Protein AF-A0A917ZYY4-F1 (afdb_monomer_lite)

Sequence (117 aa):
MSTDVAAELRDRLQAEPRDSAGTGFELESLRINFPRKTLAEVILEVRVSPPGMNPELWRVRLPYTGTEARVLAGSPPEETLDYFAFLVRTHLHEWWHTKANEEYSQSLGVRIDISPS

Structure (mmCIF, N/CA/C/O backbone):
data_AF-A0A917ZYY4-F1
#
_entry.id   AF-A0A917ZYY4-F1
#
loop_
_atom_site.group_PDB
_atom_site.id
_atom_site.type_symbol
_atom_site.label_atom_id
_atom_site.label_alt_id
_atom_site.label_comp_id
_atom_site.label_asym_id
_atom_site.label_entity_id
_atom_s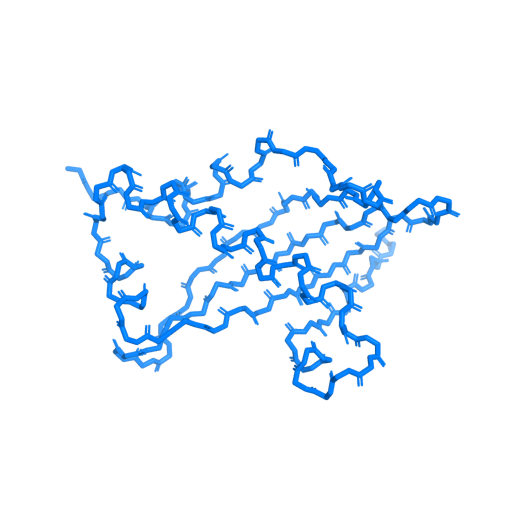ite.label_seq_id
_atom_site.pdbx_PDB_ins_code
_atom_site.Cartn_x
_atom_site.Cartn_y
_atom_site.Cartn_z
_atom_site.occupancy
_atom_site.B_iso_or_equiv
_atom_site.auth_seq_id
_atom_site.auth_comp_id
_atom_site.auth_asym_id
_atom_site.auth_atom_id
_atom_site.pdbx_PDB_model_num
ATOM 1 N N . MET A 1 1 ? -21.260 12.061 8.972 1.00 39.84 1 MET A N 1
ATOM 2 C CA . MET A 1 1 ? -21.027 11.430 7.657 1.00 39.84 1 MET A CA 1
ATOM 3 C C . MET A 1 1 ? -20.063 10.284 7.905 1.00 39.84 1 MET A C 1
ATOM 5 O O . MET A 1 1 ? -19.067 10.524 8.567 1.00 39.84 1 MET A O 1
ATOM 9 N N . SER A 1 2 ? -20.408 9.053 7.522 1.00 44.69 2 SER A N 1
ATOM 10 C CA . SER A 1 2 ? -19.467 7.927 7.576 1.00 44.69 2 SER A CA 1
ATOM 11 C C . SER A 1 2 ? -18.607 8.042 6.330 1.00 44.69 2 SER A C 1
ATOM 13 O O . SER A 1 2 ? -19.116 7.812 5.235 1.00 44.69 2 SER A O 1
ATOM 15 N N . THR A 1 3 ? -17.374 8.504 6.470 1.00 58.84 3 THR A N 1
ATOM 16 C CA . THR A 1 3 ? -16.457 8.615 5.339 1.00 58.84 3 THR A CA 1
ATOM 17 C C . THR A 1 3 ? -15.872 7.249 5.009 1.00 58.84 3 THR A C 1
ATOM 19 O O . THR A 1 3 ? -15.579 6.451 5.901 1.00 58.84 3 THR A O 1
ATOM 22 N N . ASP A 1 4 ? -15.768 6.955 3.717 1.00 87.19 4 ASP A N 1
ATOM 23 C CA . ASP A 1 4 ? -15.142 5.733 3.230 1.00 87.19 4 ASP A CA 1
ATOM 24 C C . ASP A 1 4 ? -13.620 5.905 3.295 1.00 87.19 4 ASP A C 1
ATOM 26 O O . ASP A 1 4 ? -13.016 6.538 2.428 1.00 87.19 4 ASP A O 1
ATOM 30 N N . VAL A 1 5 ? -13.004 5.348 4.342 1.00 90.00 5 VAL A N 1
ATOM 31 C CA . VAL A 1 5 ? -11.548 5.382 4.560 1.00 90.00 5 VAL A CA 1
ATOM 32 C C . VAL A 1 5 ? -10.785 4.864 3.341 1.00 90.00 5 VAL A C 1
ATOM 34 O O . VAL A 1 5 ? -9.695 5.353 3.059 1.00 90.00 5 VAL A O 1
ATOM 37 N N . ALA A 1 6 ? -11.339 3.907 2.588 1.00 91.44 6 ALA A N 1
ATOM 38 C CA . ALA A 1 6 ? -10.684 3.397 1.390 1.00 91.44 6 ALA A CA 1
ATOM 39 C C . ALA A 1 6 ? -10.642 4.451 0.274 1.00 91.44 6 ALA A C 1
ATOM 41 O O . ALA A 1 6 ? -9.606 4.611 -0.370 1.00 91.44 6 ALA A O 1
ATOM 42 N N . ALA A 1 7 ? -11.734 5.190 0.066 1.00 91.25 7 ALA A N 1
ATOM 43 C CA . ALA A 1 7 ? -11.780 6.278 -0.909 1.00 91.25 7 ALA A CA 1
ATOM 44 C C . ALA A 1 7 ? -10.818 7.410 -0.518 1.00 91.25 7 ALA A C 1
ATOM 46 O O . ALA A 1 7 ? -9.983 7.824 -1.316 1.00 91.25 7 ALA A O 1
ATOM 47 N N . GLU A 1 8 ? -10.855 7.833 0.743 1.00 92.25 8 GLU A N 1
ATOM 48 C CA . GLU A 1 8 ? -9.976 8.890 1.238 1.00 92.25 8 GLU A CA 1
ATOM 49 C C . GLU A 1 8 ? -8.483 8.521 1.200 1.00 92.25 8 GLU A C 1
ATOM 51 O O . GLU A 1 8 ? -7.630 9.369 0.924 1.00 92.25 8 GLU A O 1
ATOM 56 N N . LEU A 1 9 ? -8.151 7.260 1.495 1.00 92.31 9 LEU A N 1
ATOM 57 C CA . LEU A 1 9 ? -6.788 6.748 1.397 1.00 92.31 9 LEU A CA 1
ATOM 58 C C . LEU A 1 9 ? -6.338 6.671 -0.066 1.00 92.31 9 LEU A C 1
ATOM 60 O O . LEU A 1 9 ? -5.199 7.012 -0.377 1.00 92.31 9 LEU A O 1
ATOM 64 N N . ARG A 1 10 ? -7.230 6.253 -0.972 1.00 92.38 10 ARG A N 1
ATOM 65 C CA . ARG A 1 10 ? -6.961 6.210 -2.413 1.00 92.38 10 ARG A CA 1
ATOM 66 C C . ARG A 1 10 ? -6.601 7.594 -2.945 1.00 92.38 10 ARG A C 1
ATOM 68 O O . ARG A 1 10 ? -5.577 7.715 -3.613 1.00 92.38 10 ARG A O 1
ATOM 75 N N . ASP A 1 11 ? -7.400 8.610 -2.630 1.00 91.50 11 ASP A N 1
ATOM 76 C CA . ASP A 1 11 ? -7.184 9.982 -3.105 1.00 91.50 11 ASP A CA 1
ATOM 77 C C . ASP A 1 11 ? -5.812 10.508 -2.668 1.00 91.50 11 ASP A C 1
ATOM 79 O O . ASP A 1 11 ? -5.052 11.055 -3.469 1.00 91.50 11 ASP A O 1
ATOM 83 N N . ARG A 1 12 ? -5.436 10.243 -1.412 1.00 91.12 12 ARG A N 1
ATOM 84 C CA . ARG A 1 12 ? -4.113 10.597 -0.882 1.00 91.12 12 ARG A CA 1
ATOM 85 C C . ARG A 1 12 ? -2.992 9.864 -1.604 1.00 91.12 12 ARG A C 1
ATOM 87 O O . ARG A 1 12 ? -1.946 10.452 -1.854 1.00 91.12 12 ARG A O 1
ATOM 94 N N . LEU A 1 13 ? -3.165 8.595 -1.957 1.00 90.44 13 LEU A N 1
ATOM 95 C CA . LEU A 1 13 ? -2.125 7.807 -2.624 1.00 90.44 13 LEU A CA 1
ATOM 96 C C . LEU A 1 13 ? -1.879 8.209 -4.086 1.00 90.44 13 LEU A C 1
ATOM 98 O O . LEU A 1 13 ? -0.780 7.977 -4.578 1.00 90.44 13 LEU A O 1
ATOM 102 N N . GLN A 1 14 ? -2.840 8.840 -4.765 1.00 83.62 14 GLN A N 1
ATOM 103 C CA . GLN A 1 14 ? -2.692 9.257 -6.168 1.00 83.62 14 GLN A CA 1
ATOM 104 C C . GLN A 1 14 ? -1.770 10.475 -6.379 1.00 83.62 14 GLN A C 1
ATOM 106 O O . GLN A 1 14 ? -1.389 10.763 -7.511 1.00 83.62 14 GLN A O 1
ATOM 111 N N . ALA A 1 15 ? -1.405 11.197 -5.317 1.00 67.31 15 ALA A N 1
ATOM 112 C CA . ALA A 1 15 ? -0.752 12.503 -5.422 1.00 67.31 15 ALA A CA 1
ATOM 113 C C . ALA A 1 15 ? 0.755 12.481 -5.767 1.00 67.31 15 ALA A C 1
ATOM 115 O O . ALA A 1 15 ? 1.318 13.547 -6.016 1.00 67.31 15 ALA A O 1
ATOM 116 N N . GLU A 1 16 ? 1.426 11.322 -5.793 1.00 67.44 16 GLU A N 1
ATOM 117 C CA . GLU A 1 16 ? 2.881 11.254 -6.016 1.00 67.44 16 GLU A CA 1
ATOM 118 C C . GLU A 1 16 ? 3.280 10.379 -7.214 1.00 67.44 16 GLU A C 1
ATOM 120 O O . GLU A 1 16 ? 2.990 9.185 -7.230 1.00 67.44 16 GLU A O 1
ATOM 125 N N . PRO A 1 17 ? 3.975 10.942 -8.224 1.00 63.62 17 PRO A N 1
ATOM 126 C CA . PRO A 1 17 ? 4.131 10.260 -9.503 1.00 63.62 17 PRO A CA 1
ATOM 127 C C . PRO A 1 17 ? 5.303 9.266 -9.571 1.00 63.62 17 PRO A C 1
ATOM 129 O O . PRO A 1 17 ? 5.209 8.321 -10.355 1.00 63.62 17 PRO A O 1
ATOM 132 N N . ARG A 1 18 ? 6.415 9.458 -8.833 1.00 77.81 18 ARG A N 1
ATOM 133 C CA . ARG A 1 18 ? 7.627 8.601 -8.908 1.00 77.81 18 ARG A CA 1
ATOM 134 C C . ARG A 1 18 ? 8.479 8.630 -7.635 1.00 77.81 18 ARG A C 1
ATOM 136 O O . ARG A 1 18 ? 8.578 9.676 -7.001 1.00 77.81 18 ARG A O 1
ATOM 143 N N . ASP A 1 19 ? 9.158 7.520 -7.331 1.00 80.50 19 ASP A N 1
ATOM 144 C CA . ASP A 1 19 ? 10.210 7.483 -6.303 1.00 80.50 19 ASP A CA 1
ATOM 145 C C . ASP A 1 19 ? 11.563 8.028 -6.779 1.00 80.50 19 ASP A C 1
ATOM 147 O O . ASP A 1 19 ? 11.759 8.384 -7.943 1.00 80.50 19 ASP A O 1
ATOM 151 N N . SER A 1 20 ? 12.525 8.067 -5.854 1.00 77.69 20 SER A N 1
ATOM 152 C CA . SER A 1 20 ? 13.906 8.489 -6.101 1.00 77.69 20 SER A CA 1
ATOM 153 C C . SER A 1 20 ? 14.662 7.601 -7.097 1.00 77.69 20 SER A C 1
ATOM 155 O O . SER A 1 20 ? 15.622 8.068 -7.706 1.00 77.69 20 SER A O 1
ATOM 157 N N . ALA A 1 21 ? 14.229 6.353 -7.305 1.00 81.88 21 ALA A N 1
ATOM 158 C CA . ALA A 1 21 ? 14.768 5.451 -8.323 1.00 81.88 21 ALA A CA 1
ATOM 159 C C . ALA A 1 21 ? 14.090 5.640 -9.697 1.00 81.88 21 ALA A C 1
ATOM 161 O O . ALA A 1 21 ? 14.443 4.965 -10.664 1.00 81.88 21 ALA A O 1
ATOM 162 N N . GLY A 1 22 ? 13.122 6.556 -9.804 1.00 85.19 22 GLY A N 1
ATOM 163 C CA . GLY A 1 22 ? 12.366 6.836 -11.020 1.00 85.19 22 GLY A CA 1
ATOM 164 C C . GLY A 1 22 ? 11.213 5.864 -11.283 1.00 85.19 22 GLY A C 1
ATOM 165 O O . GLY A 1 22 ? 10.581 5.964 -12.339 1.00 85.19 22 GLY A O 1
ATOM 166 N N . THR A 1 23 ? 10.909 4.954 -10.353 1.00 89.06 23 THR A N 1
ATOM 167 C CA . THR A 1 23 ? 9.784 4.017 -10.468 1.00 89.06 23 THR A CA 1
ATOM 168 C C . THR A 1 23 ? 8.482 4.754 -10.183 1.00 89.06 23 THR A C 1
ATOM 170 O O . THR A 1 23 ? 8.311 5.339 -9.114 1.00 89.06 23 THR A O 1
ATOM 173 N N . GLY A 1 24 ? 7.565 4.742 -11.151 1.00 90.12 24 GLY A N 1
ATOM 174 C CA . GLY A 1 24 ? 6.222 5.298 -10.979 1.00 90.12 24 GLY A CA 1
ATOM 175 C C . GLY A 1 24 ? 5.235 4.262 -10.456 1.00 90.12 24 GLY A C 1
ATOM 176 O O . GLY A 1 24 ? 5.277 3.114 -10.898 1.00 90.12 24 GLY A O 1
ATOM 177 N N . PHE A 1 25 ? 4.339 4.681 -9.564 1.00 91.12 25 PHE A N 1
ATOM 178 C CA . PHE A 1 25 ? 3.240 3.863 -9.051 1.00 91.12 25 PHE A CA 1
ATOM 179 C C . PHE A 1 25 ? 1.927 4.592 -9.308 1.00 91.12 25 PHE A C 1
ATOM 181 O O . PHE A 1 25 ? 1.666 5.640 -8.730 1.00 91.12 25 PHE A O 1
ATOM 188 N N . GLU A 1 26 ? 1.099 4.035 -10.181 1.00 91.56 26 GLU A N 1
ATOM 189 C CA . GLU A 1 26 ? -0.230 4.557 -10.472 1.00 91.56 26 GLU A CA 1
ATOM 190 C C . GLU A 1 26 ? -1.278 3.624 -9.862 1.00 91.56 26 GLU A C 1
ATOM 192 O O . GLU A 1 26 ? -1.321 2.432 -10.170 1.00 91.56 26 GLU A O 1
ATOM 197 N N . LEU A 1 27 ? -2.106 4.158 -8.962 1.00 92.50 27 LEU A N 1
ATOM 198 C CA . LEU A 1 27 ? -3.111 3.385 -8.236 1.00 92.50 27 LEU A CA 1
ATOM 199 C C . LEU A 1 27 ? -4.401 3.227 -9.056 1.00 92.50 27 LEU A C 1
ATOM 201 O O . LEU A 1 27 ? -5.160 4.182 -9.234 1.00 92.50 27 LEU A O 1
ATOM 205 N N . GLU A 1 28 ? -4.683 1.994 -9.476 1.00 92.38 28 GLU A N 1
ATOM 206 C CA . GLU A 1 28 ? -5.884 1.604 -10.227 1.00 92.38 28 GLU A CA 1
ATOM 207 C C . GLU A 1 28 ? -7.070 1.319 -9.309 1.00 92.38 28 GLU A C 1
ATOM 209 O O . GLU A 1 28 ? -8.200 1.758 -9.545 1.00 92.38 28 GLU A O 1
ATOM 214 N N . SER A 1 29 ? -6.828 0.590 -8.221 1.00 93.38 29 SER A N 1
ATOM 215 C CA . SER A 1 29 ? -7.851 0.327 -7.217 1.00 93.38 29 SER A CA 1
ATOM 216 C C . SER A 1 29 ? -7.250 0.143 -5.831 1.00 93.38 29 SER A C 1
ATOM 218 O O . SER A 1 29 ? -6.111 -0.293 -5.676 1.00 93.38 29 SER A O 1
ATOM 220 N N . LEU A 1 30 ? -8.039 0.489 -4.815 1.00 95.44 30 LEU A N 1
ATOM 221 C CA . LEU A 1 30 ? -7.724 0.246 -3.416 1.00 95.44 30 LEU A CA 1
ATOM 222 C C . LEU A 1 30 ? -8.945 -0.362 -2.746 1.00 95.44 30 LEU A C 1
ATOM 224 O O . LEU A 1 30 ? -10.063 0.129 -2.904 1.00 95.44 30 LEU A O 1
ATOM 228 N N . ARG A 1 31 ? -8.720 -1.439 -2.001 1.00 95.44 31 ARG A N 1
ATOM 229 C CA . ARG A 1 31 ? -9.718 -2.076 -1.143 1.00 95.44 31 ARG A CA 1
ATOM 230 C C . ARG A 1 31 ? -9.102 -2.364 0.213 1.00 95.44 31 ARG A C 1
ATOM 232 O O . ARG A 1 31 ? -7.916 -2.668 0.298 1.00 95.44 31 ARG A O 1
ATOM 239 N N . ILE A 1 32 ? -9.918 -2.304 1.256 1.00 95.19 32 ILE A N 1
ATOM 240 C CA . ILE A 1 32 ? -9.502 -2.665 2.609 1.00 95.19 32 ILE A CA 1
ATOM 241 C C . ILE A 1 32 ? -10.332 -3.861 3.054 1.00 95.19 32 ILE A C 1
ATOM 243 O O . ILE A 1 32 ? -11.557 -3.787 3.115 1.00 95.19 32 ILE A O 1
ATOM 247 N N . ASN A 1 33 ? -9.655 -4.961 3.363 1.00 94.75 33 ASN A N 1
ATOM 248 C CA . ASN A 1 33 ? -10.275 -6.163 3.900 1.00 94.75 33 ASN A CA 1
ATOM 249 C C . ASN A 1 33 ? -9.961 -6.304 5.390 1.00 94.75 33 ASN A C 1
ATOM 251 O O . ASN A 1 33 ? -8.844 -6.044 5.826 1.00 94.75 33 ASN A O 1
ATOM 255 N N . PHE A 1 34 ? -10.929 -6.799 6.159 1.00 94.25 34 PHE A N 1
ATOM 256 C CA . PHE A 1 34 ? -10.772 -7.086 7.587 1.00 94.25 34 PHE A CA 1
ATOM 257 C C . PHE A 1 34 ? -11.022 -8.572 7.853 1.00 94.25 34 PHE A C 1
ATOM 259 O O . PHE A 1 34 ? -12.092 -8.943 8.338 1.00 94.25 34 PHE A O 1
ATOM 266 N N . PRO A 1 35 ? -10.070 -9.464 7.528 1.00 91.00 35 PRO A N 1
ATOM 267 C CA . PRO A 1 35 ? -10.240 -10.899 7.767 1.00 91.00 35 PRO A CA 1
ATOM 268 C C . PRO A 1 35 ? -10.417 -11.235 9.256 1.00 91.00 35 PRO A C 1
ATOM 270 O O . PRO A 1 35 ? -10.996 -12.268 9.591 1.00 91.00 35 PRO A O 1
ATOM 273 N N . ARG A 1 36 ? -9.895 -10.393 10.162 1.00 89.12 36 ARG A N 1
ATOM 274 C CA . ARG A 1 36 ? -10.045 -10.503 11.621 1.00 89.12 36 ARG A CA 1
ATOM 275 C C . ARG A 1 36 ? -10.043 -9.108 12.244 1.00 89.12 36 ARG A C 1
ATOM 277 O O . ARG A 1 36 ? -9.471 -8.183 11.688 1.00 89.12 36 ARG A O 1
ATOM 284 N N . LYS A 1 37 ? -10.577 -8.968 13.461 1.00 84.75 37 LYS A N 1
ATOM 285 C CA . LYS A 1 37 ? -10.662 -7.674 14.175 1.00 84.75 37 LYS A CA 1
ATOM 286 C C . LYS A 1 37 ? -9.314 -6.954 14.363 1.00 84.75 37 LYS A C 1
ATOM 288 O O . LYS A 1 37 ? -9.285 -5.744 14.544 1.00 84.75 37 LYS A O 1
ATOM 293 N N . THR A 1 38 ? -8.207 -7.691 14.374 1.00 90.19 38 THR A N 1
ATOM 294 C CA . THR A 1 38 ? -6.854 -7.163 14.614 1.00 90.19 38 THR A CA 1
ATOM 295 C C . THR A 1 38 ? -5.975 -7.163 13.367 1.00 90.19 38 THR A C 1
ATOM 297 O O . THR A 1 38 ? -4.769 -6.965 13.494 1.00 90.19 38 THR A O 1
ATOM 300 N N . LEU A 1 39 ? -6.547 -7.448 12.195 1.00 93.44 39 LEU A N 1
ATOM 301 C CA . LEU A 1 39 ? -5.833 -7.533 10.927 1.00 93.44 39 LEU A CA 1
ATOM 302 C C . LEU A 1 39 ? -6.644 -6.810 9.856 1.00 93.44 39 LEU A C 1
ATOM 304 O O . LEU A 1 39 ? -7.771 -7.206 9.556 1.00 93.44 39 LEU A O 1
ATOM 308 N N . ALA A 1 40 ? -6.041 -5.779 9.286 1.00 95.88 40 ALA A N 1
ATOM 309 C CA . ALA A 1 40 ? -6.525 -5.100 8.101 1.00 95.88 40 ALA A CA 1
ATOM 310 C C . ALA A 1 40 ? -5.570 -5.386 6.944 1.00 95.88 40 ALA A C 1
ATOM 312 O O . ALA A 1 40 ? -4.362 -5.500 7.131 1.00 95.88 40 ALA A O 1
ATOM 313 N N . GLU A 1 41 ? -6.108 -5.503 5.744 1.00 96.81 41 GLU A N 1
ATOM 314 C CA . GLU A 1 41 ? -5.340 -5.754 4.535 1.00 96.81 41 GLU A CA 1
ATOM 315 C C . GLU A 1 41 ? -5.686 -4.693 3.517 1.00 96.81 41 GLU A C 1
ATOM 317 O O . GLU A 1 41 ? -6.815 -4.642 3.027 1.00 96.81 41 GLU A O 1
ATOM 322 N N . VAL A 1 42 ? -4.703 -3.859 3.199 1.00 97.31 42 VAL A N 1
ATOM 323 C CA . VAL A 1 42 ? -4.817 -2.898 2.109 1.00 97.31 42 VAL A CA 1
ATOM 324 C C . VAL A 1 42 ? -4.416 -3.623 0.834 1.00 97.31 42 VAL A 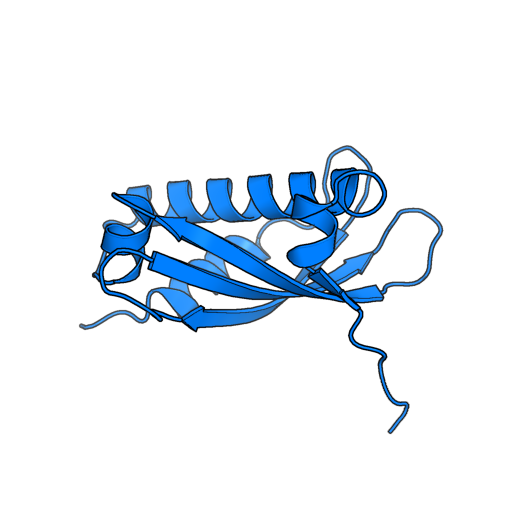C 1
ATOM 326 O O . VAL A 1 42 ? -3.269 -4.039 0.671 1.00 97.31 42 VAL A O 1
ATOM 329 N N . ILE A 1 43 ? -5.388 -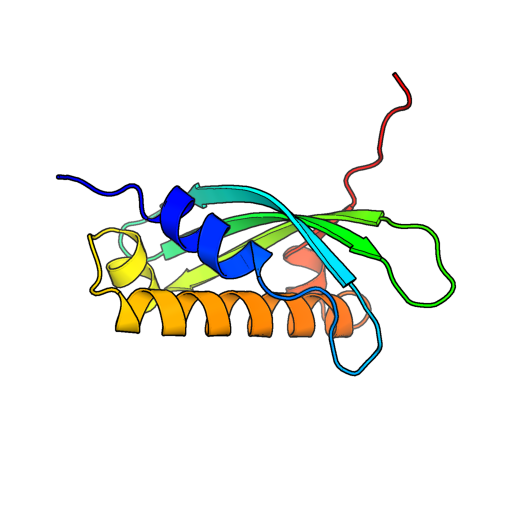3.823 -0.047 1.00 97.50 43 ILE A N 1
ATOM 330 C CA . ILE A 1 43 ? -5.210 -4.464 -1.344 1.00 97.50 43 ILE A CA 1
ATOM 331 C C . ILE A 1 43 ? -5.184 -3.367 -2.398 1.00 97.50 43 ILE A C 1
ATOM 333 O O . ILE A 1 43 ? -6.189 -2.695 -2.631 1.00 97.50 43 ILE A O 1
ATOM 337 N N . LEU A 1 44 ? -4.028 -3.215 -3.028 1.00 96.50 44 LEU A N 1
ATOM 338 C CA . LEU A 1 44 ? -3.737 -2.221 -4.046 1.00 96.50 44 LEU A CA 1
ATOM 339 C C . LEU A 1 44 ? -3.639 -2.929 -5.393 1.00 96.50 44 LEU A C 1
ATOM 341 O O . LEU A 1 44 ? -2.928 -3.925 -5.514 1.00 96.50 44 LEU A O 1
ATOM 345 N N . GLU A 1 45 ? -4.315 -2.420 -6.412 1.00 95.94 45 GLU A N 1
ATOM 346 C CA . GLU A 1 45 ? -3.965 -2.720 -7.799 1.00 95.94 45 GLU A CA 1
ATOM 347 C C . GLU A 1 45 ? -3.216 -1.513 -8.344 1.00 95.94 45 GLU A C 1
ATOM 349 O O . GLU A 1 45 ? -3.736 -0.398 -8.327 1.00 95.94 45 GLU A O 1
ATOM 354 N N . VAL A 1 46 ? -1.968 -1.725 -8.750 1.00 94.38 46 VAL A N 1
ATOM 355 C CA . VAL A 1 46 ? -1.040 -0.656 -9.115 1.00 94.38 46 VAL A CA 1
ATOM 356 C C . VAL A 1 46 ? -0.399 -0.952 -10.457 1.00 94.38 46 VAL A C 1
ATOM 358 O O . VAL A 1 46 ? 0.124 -2.046 -10.682 1.00 94.38 46 VAL A O 1
ATOM 361 N N . ARG A 1 47 ? -0.417 0.035 -11.351 1.00 94.12 47 ARG A N 1
ATOM 362 C CA . ARG A 1 47 ? 0.445 0.037 -12.526 1.00 94.12 47 ARG A CA 1
ATOM 363 C C . ARG A 1 47 ? 1.800 0.588 -12.104 1.00 94.12 47 ARG A C 1
ATOM 365 O O . ARG A 1 47 ? 1.937 1.763 -11.771 1.00 94.12 47 ARG A O 1
ATOM 372 N N . VAL A 1 48 ? 2.804 -0.274 -12.117 1.00 92.81 48 VAL A N 1
ATOM 373 C CA . VAL A 1 48 ? 4.190 0.085 -11.836 1.00 92.81 48 VAL A CA 1
ATOM 374 C C . VAL A 1 48 ? 4.878 0.395 -13.155 1.00 92.81 48 VAL A C 1
ATOM 376 O O . VAL A 1 48 ? 4.794 -0.393 -14.090 1.00 92.81 48 VAL A O 1
ATOM 379 N N . SER A 1 49 ? 5.559 1.534 -13.246 1.00 92.69 49 SER A N 1
ATOM 380 C CA . SER A 1 49 ? 6.320 1.954 -14.429 1.00 92.69 49 SER A CA 1
ATOM 381 C C . SER A 1 49 ? 7.805 2.083 -14.080 1.00 92.69 49 SER A C 1
ATOM 383 O O . SER A 1 49 ? 8.245 3.181 -13.708 1.00 92.69 49 SER A O 1
ATOM 385 N N . PRO A 1 50 ? 8.584 0.987 -14.159 1.00 90.62 50 PRO A N 1
ATOM 386 C CA . PRO A 1 50 ? 10.010 1.010 -13.862 1.00 90.62 50 PRO A CA 1
ATOM 387 C C . PRO A 1 50 ? 10.784 1.786 -14.940 1.00 90.62 50 PRO A C 1
ATOM 389 O O . PRO A 1 50 ? 10.370 1.816 -16.105 1.00 90.62 50 PRO A O 1
ATOM 392 N N . PRO A 1 51 ? 11.922 2.410 -14.600 1.00 90.31 51 PRO A N 1
ATOM 393 C CA . PRO A 1 51 ? 12.730 3.132 -15.576 1.00 90.31 51 PRO A CA 1
ATOM 394 C C . PRO A 1 51 ? 13.246 2.189 -16.675 1.00 90.31 51 PRO A C 1
ATOM 396 O O . PRO A 1 51 ? 13.858 1.161 -16.396 1.00 90.31 51 PRO A O 1
ATOM 399 N N . GLY A 1 52 ? 13.005 2.554 -17.938 1.00 90.19 52 GLY A N 1
ATOM 400 C CA . GLY A 1 52 ? 13.481 1.798 -19.103 1.00 90.19 52 GLY A CA 1
ATOM 401 C C . GLY A 1 52 ? 12.754 0.474 -19.370 1.00 90.19 52 GLY A C 1
ATOM 402 O O . GLY A 1 52 ? 13.214 -0.291 -20.214 1.00 90.19 52 GLY A O 1
ATOM 403 N N . MET A 1 53 ? 11.640 0.197 -18.683 1.00 89.56 53 MET A N 1
ATOM 404 C CA . MET A 1 53 ? 10.838 -1.018 -18.864 1.00 89.56 53 MET A CA 1
ATOM 405 C C . MET A 1 53 ? 9.383 -0.683 -19.208 1.00 89.56 53 MET A C 1
ATOM 407 O O . MET A 1 53 ? 8.921 0.441 -19.009 1.00 89.56 53 MET A O 1
ATOM 411 N N . ASN A 1 54 ? 8.653 -1.675 -19.721 1.00 91.00 54 ASN A N 1
ATOM 412 C CA . ASN A 1 54 ? 7.214 -1.543 -19.927 1.00 91.00 54 ASN A CA 1
ATOM 413 C C . ASN A 1 54 ? 6.481 -1.505 -18.576 1.00 91.00 54 ASN A C 1
ATOM 415 O O . ASN A 1 54 ? 6.910 -2.189 -17.645 1.00 91.00 54 ASN A O 1
ATOM 419 N N . PRO A 1 55 ? 5.368 -0.758 -18.465 1.00 91.94 55 PRO A N 1
ATOM 420 C CA . PRO A 1 55 ? 4.544 -0.790 -17.269 1.00 91.94 55 PRO A CA 1
ATOM 421 C C . PRO A 1 55 ? 3.996 -2.190 -16.983 1.00 91.94 55 PRO A C 1
ATOM 423 O O . PRO A 1 55 ? 3.580 -2.911 -17.890 1.00 91.94 55 PRO A O 1
ATOM 426 N N . GLU A 1 56 ? 3.945 -2.543 -15.705 1.00 93.88 56 GLU A N 1
ATOM 427 C CA . GLU A 1 56 ? 3.433 -3.815 -15.211 1.00 93.88 56 GLU A CA 1
ATOM 428 C C . GLU A 1 56 ? 2.257 -3.566 -14.269 1.00 93.88 56 GLU A C 1
ATOM 430 O O . GLU A 1 56 ? 2.308 -2.668 -13.431 1.00 93.88 56 GLU A O 1
ATOM 435 N N . LEU A 1 57 ? 1.203 -4.374 -14.370 1.00 95.06 57 LEU A N 1
ATOM 436 C CA . LEU A 1 57 ? 0.078 -4.312 -13.442 1.00 95.06 57 LEU A CA 1
ATOM 437 C C . LEU A 1 57 ? 0.259 -5.350 -12.333 1.00 95.06 57 LEU A C 1
ATOM 439 O O . LEU A 1 57 ? 0.500 -6.529 -12.597 1.00 95.06 57 LEU A O 1
ATOM 443 N N . TRP A 1 58 ? 0.121 -4.911 -11.088 1.00 96.44 58 TRP A N 1
ATOM 444 C CA . TRP A 1 58 ? 0.330 -5.735 -9.903 1.00 96.44 58 TRP A CA 1
ATOM 445 C C . TRP A 1 58 ? -0.828 -5.598 -8.928 1.00 96.44 58 TRP A C 1
ATOM 447 O O . TRP A 1 58 ? -1.357 -4.507 -8.736 1.00 96.44 58 TRP A O 1
ATOM 457 N N . ARG A 1 59 ? -1.189 -6.703 -8.270 1.00 97.62 59 ARG A N 1
ATOM 458 C CA . ARG A 1 59 ? -2.013 -6.688 -7.061 1.00 97.62 59 ARG A CA 1
ATOM 459 C C . ARG A 1 59 ? -1.105 -6.906 -5.866 1.00 97.62 59 ARG A C 1
ATOM 461 O O . ARG A 1 59 ? -0.478 -7.959 -5.775 1.00 97.62 59 ARG A O 1
ATOM 468 N N . VAL A 1 60 ? -1.075 -5.947 -4.952 1.00 97.88 60 VAL A N 1
ATOM 469 C CA . VAL A 1 60 ? -0.254 -5.971 -3.739 1.00 97.88 60 VAL A CA 1
ATOM 470 C C . VAL A 1 60 ? -1.167 -5.977 -2.522 1.00 97.88 60 VAL A C 1
ATOM 472 O O . VAL A 1 60 ? -2.098 -5.181 -2.434 1.00 97.88 60 VAL A O 1
ATOM 475 N N . ARG A 1 61 ? -0.920 -6.884 -1.582 1.00 98.00 61 ARG A N 1
ATOM 476 C CA . ARG A 1 61 ? -1.641 -7.006 -0.315 1.00 98.00 61 ARG A CA 1
ATOM 477 C C . ARG A 1 61 ? -0.693 -6.645 0.816 1.00 98.00 61 ARG A C 1
ATOM 479 O O . ARG A 1 61 ? 0.228 -7.397 1.109 1.00 98.00 61 ARG A O 1
ATOM 486 N N . LEU A 1 62 ? -0.951 -5.519 1.466 1.00 97.69 62 LEU A N 1
ATOM 487 C CA . LEU A 1 62 ? -0.170 -5.031 2.596 1.00 97.69 62 LEU A CA 1
ATOM 488 C C . LEU A 1 62 ? -0.938 -5.303 3.900 1.00 97.69 62 LEU A C 1
ATOM 490 O O . LEU A 1 62 ? -2.003 -4.709 4.111 1.00 97.69 62 LEU A O 1
ATOM 494 N N . PRO A 1 63 ? -0.462 -6.229 4.754 1.00 97.19 63 PRO A N 1
ATOM 495 C CA . PRO A 1 63 ? -1.105 -6.520 6.025 1.00 97.19 63 PRO A CA 1
ATOM 496 C C . PRO A 1 63 ? -0.718 -5.487 7.090 1.00 97.19 63 PRO A C 1
ATOM 498 O O . PRO A 1 63 ? 0.451 -5.164 7.278 1.00 97.19 63 PRO A O 1
ATOM 501 N N . TYR A 1 64 ? -1.714 -5.032 7.841 1.00 96.19 64 TYR A N 1
ATOM 502 C CA . TYR A 1 64 ? -1.584 -4.110 8.962 1.00 96.19 64 TYR A CA 1
ATOM 503 C C . TYR A 1 64 ? -2.241 -4.714 10.198 1.00 96.19 64 TYR A C 1
ATOM 505 O O . TYR A 1 64 ? -3.341 -5.263 10.130 1.00 96.19 64 TYR A O 1
ATOM 513 N N . THR A 1 65 ? -1.581 -4.616 11.348 1.00 95.19 65 THR A N 1
ATOM 514 C CA . THR A 1 65 ? -2.083 -5.181 12.610 1.00 95.19 65 THR A CA 1
ATOM 515 C C . THR A 1 65 ? -2.227 -4.095 13.671 1.00 95.19 65 THR A C 1
ATOM 517 O O . THR A 1 65 ? -2.002 -2.927 13.389 1.00 95.19 65 THR A O 1
ATOM 520 N N . GLY A 1 66 ? -2.670 -4.441 14.881 1.00 91.25 66 GLY A N 1
ATOM 521 C CA . GLY A 1 66 ? -2.587 -3.528 16.024 1.00 91.25 66 GLY A CA 1
ATOM 522 C C . GLY A 1 66 ? -3.320 -2.195 15.829 1.00 91.25 66 GLY A C 1
ATOM 523 O O . GLY A 1 66 ? -4.543 -2.174 15.666 1.00 91.25 66 GLY A O 1
ATOM 524 N N . THR A 1 67 ? -2.580 -1.091 15.932 1.00 89.94 67 THR A N 1
ATOM 525 C CA . THR A 1 67 ? -3.114 0.278 15.872 1.00 89.94 67 THR A CA 1
ATOM 526 C C . THR A 1 67 ? -3.559 0.634 14.459 1.00 89.94 67 THR A C 1
ATOM 528 O O . THR A 1 67 ? -4.655 1.155 14.278 1.00 89.94 67 THR A O 1
ATOM 531 N N . GLU A 1 68 ? -2.769 0.267 13.458 1.00 92.44 68 GLU A N 1
ATOM 532 C CA . GLU A 1 68 ? -3.025 0.497 12.040 1.00 92.44 68 GLU A CA 1
ATOM 533 C C . GLU A 1 68 ? -4.338 -0.158 11.596 1.00 92.44 68 GLU A C 1
ATOM 535 O O . GLU A 1 68 ? -5.181 0.468 10.954 1.00 92.44 68 GLU A O 1
ATOM 540 N N . ALA A 1 69 ? -4.575 -1.401 12.026 1.00 92.06 69 ALA A N 1
ATOM 541 C CA . ALA A 1 69 ? -5.830 -2.092 11.742 1.00 92.06 69 ALA A CA 1
ATOM 542 C C . ALA A 1 69 ? -7.051 -1.383 12.360 1.00 92.06 69 ALA A C 1
ATOM 544 O O . ALA A 1 69 ? -8.128 -1.373 11.764 1.00 92.06 69 ALA A O 1
ATOM 545 N N . ARG A 1 70 ? -6.901 -0.779 13.549 1.00 88.69 70 ARG A N 1
ATOM 546 C CA . ARG A 1 70 ? -7.980 -0.027 14.217 1.00 88.69 70 ARG A CA 1
ATOM 547 C C . ARG A 1 70 ? -8.258 1.306 13.534 1.00 88.69 70 ARG A C 1
ATOM 549 O O . ARG A 1 70 ? -9.420 1.684 13.441 1.00 88.69 70 ARG A O 1
ATOM 556 N N . VAL A 1 71 ? -7.210 1.986 13.069 1.00 88.81 71 VAL A N 1
ATOM 557 C CA . VAL A 1 71 ? -7.311 3.218 12.274 1.00 88.81 71 VAL A CA 1
ATOM 558 C C . VAL A 1 71 ? -8.149 2.956 11.028 1.00 88.81 71 VAL A C 1
ATOM 560 O O . VAL A 1 71 ? -9.140 3.646 10.803 1.00 88.81 71 VAL A O 1
ATOM 563 N N . LEU A 1 72 ? -7.816 1.902 10.279 1.00 89.56 72 LEU A N 1
ATOM 564 C CA . LEU A 1 72 ? -8.526 1.550 9.052 1.00 89.56 72 LEU A CA 1
ATOM 565 C C . LEU A 1 72 ? -9.986 1.130 9.280 1.00 89.56 72 LEU A C 1
ATOM 567 O O . LEU A 1 72 ? -10.820 1.333 8.404 1.00 89.56 72 LEU A O 1
ATOM 571 N N . ALA A 1 73 ? -10.301 0.534 10.432 1.00 89.19 73 ALA A N 1
ATOM 572 C CA . ALA A 1 73 ? -11.655 0.085 10.766 1.00 89.19 73 ALA A CA 1
ATOM 573 C C . ALA A 1 73 ? -12.589 1.213 11.249 1.00 89.19 73 ALA A C 1
ATOM 575 O O . ALA A 1 73 ? -13.776 0.965 11.470 1.00 89.19 73 ALA A O 1
ATOM 576 N N . GLY A 1 74 ? -12.053 2.410 11.498 1.00 87.25 74 GLY A N 1
ATOM 577 C CA . GLY A 1 74 ? -12.780 3.532 12.086 1.00 87.25 74 GLY A CA 1
ATOM 578 C C . GLY A 1 74 ? -13.003 4.689 11.116 1.00 87.25 74 GLY A C 1
ATOM 579 O O . GLY A 1 74 ? -13.106 4.516 9.909 1.00 87.25 74 GLY A O 1
ATOM 580 N N . SER A 1 75 ? -13.072 5.893 11.677 1.00 86.56 75 SER A N 1
ATOM 581 C CA . SER A 1 75 ? -13.053 7.157 10.935 1.00 86.56 75 SER A CA 1
ATOM 582 C C . SER A 1 75 ? -11.927 8.004 11.525 1.00 86.56 75 SER A C 1
ATOM 584 O O . SER A 1 75 ? -12.167 8.753 12.477 1.00 86.56 75 SER A O 1
ATOM 586 N N . PRO A 1 76 ? -10.675 7.781 11.088 1.00 87.44 76 PRO A N 1
ATOM 587 C CA . PRO A 1 76 ? -9.528 8.442 11.683 1.00 87.44 76 PRO A CA 1
ATOM 588 C C . PRO A 1 76 ? -9.519 9.942 11.354 1.00 87.44 76 PRO A C 1
ATOM 590 O O . PRO A 1 76 ? -10.075 10.349 10.333 1.00 87.44 76 PRO A O 1
ATOM 593 N N . PRO A 1 77 ? -8.877 10.774 12.192 1.00 89.25 77 PRO A N 1
ATOM 594 C CA . PRO A 1 77 ? -8.570 12.154 11.832 1.00 89.25 77 PRO A CA 1
ATOM 595 C C . PRO A 1 77 ? -7.731 12.226 10.548 1.00 89.25 77 PRO A C 1
ATOM 597 O O . PRO A 1 77 ? -6.929 11.331 10.280 1.00 89.25 77 PRO A O 1
ATOM 600 N N . GLU A 1 78 ? -7.861 13.323 9.804 1.00 88.94 78 GLU A N 1
ATOM 601 C CA . GLU A 1 78 ? -7.140 13.568 8.545 1.00 88.94 78 GLU A CA 1
ATOM 602 C C . GLU A 1 78 ? -5.622 13.363 8.674 1.00 88.94 78 GLU A C 1
ATOM 604 O O . GLU A 1 78 ? -5.048 12.589 7.915 1.00 88.94 78 GLU A O 1
ATOM 609 N N . GLU A 1 79 ? -4.993 13.931 9.707 1.00 90.56 79 GLU A N 1
ATOM 610 C CA . GLU A 1 79 ? -3.553 13.775 9.975 1.00 90.56 79 GLU A CA 1
ATOM 611 C C . GLU A 1 79 ? -3.124 12.307 10.151 1.00 90.56 79 GLU A C 1
ATOM 613 O O . GLU A 1 79 ? -2.034 11.899 9.747 1.00 90.56 79 GLU A O 1
ATOM 618 N N . THR A 1 80 ? -3.999 11.484 10.737 1.00 92.56 80 THR A N 1
ATOM 619 C CA . THR A 1 80 ? -3.740 10.054 10.931 1.00 92.56 80 THR A CA 1
ATOM 620 C C . THR A 1 80 ? -3.833 9.320 9.600 1.00 92.56 80 THR A C 1
ATOM 622 O O . THR A 1 80 ? -3.067 8.388 9.355 1.00 92.56 80 THR A O 1
ATOM 625 N N . LEU A 1 81 ? -4.747 9.740 8.726 1.00 91.50 81 LEU A N 1
ATOM 626 C CA . LEU A 1 81 ? -4.905 9.153 7.405 1.00 91.50 81 LEU A CA 1
ATOM 627 C C . LEU A 1 81 ? -3.790 9.577 6.440 1.00 91.50 81 LEU A C 1
ATOM 629 O O . LEU A 1 81 ? -3.349 8.751 5.645 1.00 91.50 81 LEU A O 1
ATOM 633 N N . ASP A 1 82 ? -3.275 10.802 6.555 1.00 91.75 82 ASP A N 1
ATOM 634 C CA . ASP A 1 82 ? -2.086 11.265 5.827 1.00 91.75 82 ASP A CA 1
ATOM 635 C C . ASP A 1 82 ? -0.847 10.456 6.217 1.00 91.75 82 ASP A C 1
ATOM 637 O O . ASP A 1 82 ? -0.124 9.952 5.353 1.00 91.75 82 ASP A O 1
ATOM 641 N N . TYR A 1 83 ? -0.640 10.256 7.523 1.00 92.06 83 TYR A N 1
ATOM 642 C CA . TYR A 1 83 ? 0.409 9.369 8.019 1.00 92.06 83 TYR A CA 1
ATOM 643 C C . TYR A 1 83 ? 0.239 7.944 7.480 1.00 92.06 83 TYR A C 1
ATOM 645 O O . TYR A 1 83 ? 1.204 7.313 7.044 1.00 92.06 83 TYR A O 1
ATOM 653 N N . PHE A 1 84 ? -0.994 7.437 7.460 1.00 94.25 84 PHE A N 1
ATOM 654 C CA . PHE A 1 84 ? -1.269 6.105 6.943 1.00 94.25 84 PHE A CA 1
ATOM 655 C C . PHE A 1 84 ? -1.011 5.997 5.434 1.00 94.25 84 PHE A C 1
ATOM 657 O O . PHE A 1 84 ? -0.448 5.004 4.978 1.00 94.25 84 PHE A O 1
ATOM 664 N N . ALA A 1 85 ? -1.355 7.024 4.656 1.00 93.50 85 ALA A N 1
ATOM 665 C CA . ALA A 1 85 ? -1.033 7.092 3.235 1.00 93.50 85 ALA A CA 1
ATOM 666 C C . ALA A 1 85 ? 0.485 7.058 3.011 1.00 93.50 85 ALA A C 1
ATOM 668 O O . ALA A 1 85 ? 0.961 6.271 2.193 1.00 93.50 85 ALA A O 1
ATOM 669 N N . PHE A 1 86 ? 1.253 7.832 3.783 1.00 92.25 86 PHE A N 1
ATOM 670 C CA . PHE A 1 86 ? 2.717 7.782 3.764 1.00 92.25 86 PHE A CA 1
ATOM 671 C C . PHE A 1 86 ? 3.259 6.376 4.085 1.00 92.25 86 PHE A C 1
ATOM 673 O O . PHE A 1 86 ? 4.142 5.873 3.385 1.00 92.25 86 PHE A O 1
ATOM 680 N N . LEU A 1 87 ? 2.698 5.709 5.098 1.00 94.81 87 LEU A N 1
ATOM 681 C CA . LEU A 1 87 ? 3.086 4.350 5.480 1.00 94.81 87 LEU A CA 1
ATOM 682 C C . LEU A 1 87 ? 2.789 3.332 4.365 1.00 94.81 87 LEU A C 1
ATOM 684 O O . LEU A 1 87 ? 3.638 2.506 4.038 1.00 94.81 87 LEU A O 1
ATOM 688 N N . VAL A 1 88 ? 1.607 3.407 3.745 1.00 95.12 88 VAL A N 1
ATOM 689 C CA . VAL A 1 88 ? 1.221 2.543 2.616 1.00 95.12 88 VAL A CA 1
ATOM 690 C C . VAL A 1 88 ? 2.150 2.734 1.423 1.00 95.12 88 VAL A C 1
ATOM 692 O O . VAL A 1 88 ? 2.592 1.740 0.848 1.00 95.12 88 VAL A O 1
ATOM 695 N N . ARG A 1 89 ? 2.500 3.980 1.074 1.00 92.62 89 ARG A N 1
ATOM 696 C CA . ARG A 1 89 ? 3.489 4.241 0.015 1.00 92.62 89 ARG A CA 1
ATOM 697 C C . ARG A 1 89 ? 4.826 3.609 0.358 1.00 92.62 89 ARG A C 1
ATOM 699 O O . ARG A 1 89 ? 5.367 2.870 -0.456 1.00 92.62 89 ARG A O 1
ATOM 706 N N . THR A 1 90 ? 5.330 3.858 1.563 1.00 92.50 90 THR A N 1
ATOM 707 C CA . THR A 1 90 ? 6.628 3.339 2.012 1.00 92.50 90 THR A CA 1
ATOM 708 C C . THR A 1 90 ? 6.685 1.820 1.873 1.00 92.50 90 THR A C 1
ATOM 710 O O . THR A 1 90 ? 7.563 1.304 1.186 1.00 92.50 90 THR A O 1
ATOM 713 N N . HIS A 1 91 ? 5.685 1.109 2.398 1.00 95.44 91 HIS A N 1
ATOM 714 C CA . HIS A 1 91 ? 5.609 -0.348 2.282 1.00 95.44 91 HIS A CA 1
ATOM 715 C C . HIS A 1 91 ? 5.459 -0.831 0.830 1.00 95.44 91 HIS A C 1
ATOM 717 O O . HIS A 1 91 ? 5.993 -1.880 0.477 1.00 95.44 91 HIS A O 1
ATOM 723 N N . LEU A 1 92 ? 4.754 -0.089 -0.032 1.00 94.88 92 LEU A N 1
ATOM 724 C CA . LEU A 1 92 ? 4.647 -0.419 -1.455 1.00 94.88 92 LEU A CA 1
ATOM 725 C C . LEU A 1 92 ? 6.000 -0.284 -2.175 1.00 94.88 92 LEU A C 1
ATOM 727 O O . LEU A 1 92 ? 6.359 -1.158 -2.967 1.00 94.88 92 LEU A O 1
ATOM 731 N N . HIS A 1 93 ? 6.764 0.773 -1.889 1.00 92.44 93 HIS A N 1
ATOM 732 C CA . HIS A 1 93 ? 8.115 0.950 -2.426 1.00 92.44 93 HIS A CA 1
ATOM 733 C C . HIS A 1 93 ? 9.061 -0.137 -1.912 1.00 92.44 93 HIS A C 1
ATOM 735 O O . HIS A 1 93 ? 9.747 -0.778 -2.708 1.00 92.44 93 HIS A O 1
ATOM 741 N N . GLU A 1 94 ? 9.069 -0.389 -0.603 1.00 93.88 94 GLU A N 1
ATOM 742 C CA . GLU A 1 94 ? 9.862 -1.458 0.009 1.00 93.88 94 GLU A CA 1
ATOM 743 C C . GLU A 1 94 ? 9.541 -2.812 -0.621 1.00 93.88 94 GLU A C 1
ATOM 745 O O . GLU A 1 94 ? 10.452 -3.526 -1.045 1.00 93.88 94 GLU A O 1
ATOM 750 N N . TRP A 1 95 ? 8.254 -3.137 -0.774 1.00 95.88 95 TRP A N 1
ATOM 751 C CA . TRP A 1 95 ? 7.816 -4.336 -1.478 1.00 95.88 95 TRP A CA 1
ATOM 752 C C . TRP A 1 95 ? 8.386 -4.385 -2.897 1.00 95.88 95 TRP A C 1
ATOM 754 O O . TRP A 1 95 ? 8.994 -5.384 -3.275 1.00 95.88 95 TRP A O 1
ATOM 764 N N . TRP A 1 96 ? 8.251 -3.316 -3.687 1.00 94.75 96 TRP A N 1
ATOM 765 C CA . TRP A 1 96 ? 8.730 -3.307 -5.071 1.00 94.75 96 TRP A CA 1
ATOM 766 C C . TRP A 1 96 ? 10.231 -3.601 -5.177 1.00 94.75 96 TRP A C 1
ATOM 768 O O . TRP A 1 96 ? 10.649 -4.346 -6.074 1.00 94.75 96 TRP A O 1
ATOM 778 N N . HIS A 1 97 ? 11.025 -3.055 -4.256 1.00 92.81 97 HIS A N 1
ATOM 779 C CA . HIS A 1 97 ? 12.480 -3.208 -4.230 1.00 92.81 97 HIS A CA 1
ATOM 780 C C . HIS A 1 97 ? 12.946 -4.545 -3.629 1.00 92.81 97 HIS A C 1
ATOM 782 O O . HIS A 1 97 ? 14.034 -5.013 -3.960 1.00 92.81 97 HIS A O 1
ATOM 788 N N . THR A 1 98 ? 12.122 -5.208 -2.813 1.00 94.94 98 THR A N 1
ATOM 789 C CA . THR A 1 98 ? 12.478 -6.471 -2.128 1.00 94.94 98 THR A CA 1
ATOM 790 C C . THR A 1 98 ? 11.793 -7.715 -2.703 1.00 94.94 98 THR A C 1
ATOM 792 O O . THR A 1 98 ? 12.281 -8.828 -2.497 1.00 94.94 98 THR A O 1
ATOM 795 N N . LYS A 1 99 ? 10.724 -7.568 -3.503 1.00 94.62 99 LYS A N 1
ATOM 796 C CA . LYS A 1 99 ? 9.916 -8.677 -4.060 1.00 94.62 99 LYS A CA 1
ATOM 797 C C . LYS A 1 99 ? 10.692 -9.710 -4.876 1.00 94.62 99 LYS A C 1
ATOM 799 O O . LYS A 1 99 ? 10.141 -10.754 -5.170 1.00 94.62 99 LYS A O 1
ATOM 804 N N . ALA A 1 100 ? 11.914 -9.430 -5.327 1.00 92.50 100 ALA A N 1
ATOM 805 C CA . ALA A 1 100 ? 12.720 -10.412 -6.057 1.00 92.50 100 ALA A CA 1
ATOM 806 C C . ALA A 1 100 ? 13.548 -11.305 -5.118 1.00 92.50 100 ALA A C 1
ATOM 808 O O . ALA A 1 100 ? 13.870 -12.434 -5.475 1.00 92.50 100 ALA A O 1
ATOM 809 N N . ASN A 1 101 ? 13.855 -10.823 -3.911 1.00 94.56 101 ASN A N 1
ATOM 810 C CA . ASN A 1 101 ? 14.915 -11.379 -3.068 1.00 94.56 101 ASN A CA 1
ATOM 811 C C . ASN A 1 101 ? 14.422 -11.835 -1.687 1.00 94.56 101 ASN A C 1
ATOM 813 O O . ASN A 1 101 ? 15.111 -12.608 -1.028 1.00 94.56 101 ASN A O 1
ATOM 817 N N . GLU A 1 102 ? 13.246 -11.380 -1.250 1.00 94.75 102 GLU A N 1
ATOM 818 C CA . GLU A 1 1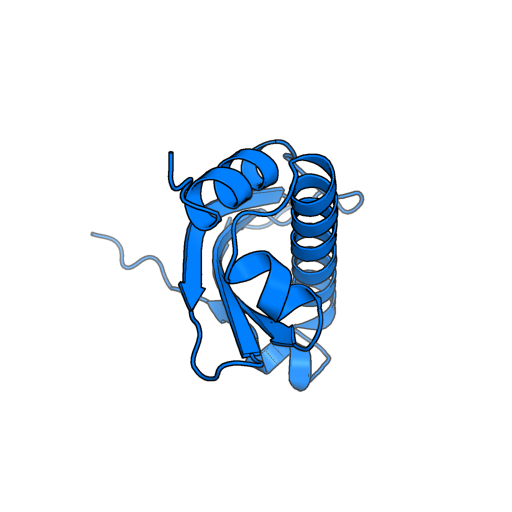02 ? 12.680 -11.707 0.060 1.00 94.75 102 GLU A CA 1
ATOM 819 C C . GLU A 1 102 ? 11.389 -12.515 -0.083 1.00 94.75 102 GLU A C 1
ATOM 821 O O . GLU A 1 102 ? 10.425 -12.056 -0.697 1.00 94.75 102 GLU A O 1
ATOM 826 N N . GLU A 1 103 ? 11.353 -13.711 0.517 1.00 93.75 103 GLU A N 1
ATOM 827 C CA . GLU A 1 103 ? 10.206 -14.634 0.451 1.00 93.75 103 GLU A CA 1
ATOM 828 C C . GLU A 1 103 ? 8.911 -13.981 0.954 1.00 93.75 103 GLU A C 1
ATOM 830 O O . GLU A 1 103 ? 7.845 -14.132 0.352 1.00 93.75 103 GLU A O 1
ATOM 835 N N . TYR A 1 104 ? 9.007 -13.190 2.027 1.00 92.62 104 TYR A N 1
ATOM 836 C CA . TYR A 1 104 ? 7.860 -12.457 2.548 1.00 92.62 104 TYR A CA 1
ATOM 837 C C . TYR A 1 104 ? 7.319 -11.466 1.511 1.00 92.62 104 TYR A C 1
ATOM 839 O O . TYR A 1 104 ? 6.149 -11.564 1.146 1.00 92.62 104 TYR A O 1
ATOM 847 N N . SER A 1 105 ? 8.158 -10.583 0.963 1.00 93.75 105 SER A N 1
ATOM 848 C CA . SER A 1 105 ? 7.751 -9.600 -0.050 1.00 93.75 105 SER A CA 1
ATOM 849 C C . SER A 1 105 ? 7.245 -10.244 -1.341 1.00 93.75 105 SER A C 1
ATOM 851 O O . SER A 1 105 ? 6.274 -9.759 -1.923 1.00 93.75 105 SER A O 1
ATOM 853 N N . GLN A 1 106 ? 7.832 -11.367 -1.767 1.00 94.88 106 GLN A N 1
ATOM 854 C CA . GLN A 1 106 ? 7.320 -12.163 -2.888 1.00 94.88 106 GLN A CA 1
ATOM 855 C C . GLN A 1 106 ? 5.851 -12.549 -2.676 1.00 94.88 106 GLN A C 1
ATOM 857 O O . GLN A 1 106 ? 5.038 -12.410 -3.586 1.00 94.88 106 GLN A O 1
ATOM 862 N N . SER A 1 107 ? 5.488 -12.975 -1.463 1.00 95.94 107 SER A N 1
ATOM 863 C CA . SER A 1 107 ? 4.122 -13.408 -1.142 1.00 95.94 107 SER A CA 1
ATOM 864 C C . SER A 1 107 ? 3.083 -12.278 -1.120 1.00 95.94 107 SER A C 1
ATOM 866 O O . SER A 1 107 ? 1.882 -12.544 -1.216 1.00 95.94 107 SER A O 1
ATOM 868 N N . LEU A 1 108 ? 3.519 -11.018 -1.002 1.00 96.81 108 LEU A N 1
ATOM 869 C CA . LEU A 1 108 ? 2.620 -9.864 -0.906 1.00 96.81 108 LEU A CA 1
ATOM 870 C C . LEU A 1 108 ? 2.074 -9.417 -2.263 1.00 96.81 108 LEU A C 1
ATOM 872 O O . LEU A 1 108 ? 1.077 -8.698 -2.297 1.00 96.81 108 LEU A O 1
ATOM 876 N N . GLY A 1 109 ? 2.706 -9.805 -3.372 1.00 96.62 109 GLY A N 1
ATOM 877 C CA . GLY A 1 109 ? 2.390 -9.268 -4.690 1.00 96.62 109 GLY A CA 1
ATOM 878 C C . GLY A 1 109 ? 2.215 -10.336 -5.755 1.00 96.62 109 GLY A C 1
ATOM 879 O O . GLY A 1 109 ? 3.010 -11.263 -5.862 1.00 96.62 109 GLY A O 1
ATOM 880 N N . VAL A 1 110 ? 1.203 -10.168 -6.601 1.00 96.44 110 VAL A N 1
ATOM 881 C CA . VAL A 1 110 ? 1.019 -10.985 -7.805 1.00 96.44 110 VAL A CA 1
ATOM 882 C C . VAL A 1 110 ? 0.919 -10.085 -9.024 1.00 96.44 110 VAL A C 1
ATOM 884 O O . VAL A 1 110 ? 0.195 -9.086 -9.010 1.00 96.44 110 VAL A O 1
ATOM 887 N N . ARG A 1 111 ? 1.644 -10.431 -10.089 1.00 95.31 111 ARG A N 1
ATOM 888 C CA . ARG A 1 111 ? 1.493 -9.743 -11.369 1.00 95.31 111 ARG A CA 1
ATOM 889 C C . ARG A 1 111 ? 0.143 -10.126 -11.962 1.00 95.31 111 ARG A C 1
ATOM 891 O O . ARG A 1 111 ? -0.205 -11.305 -11.997 1.00 95.31 111 ARG A O 1
ATOM 898 N N . ILE A 1 112 ? -0.626 -9.133 -12.390 1.00 93.94 112 ILE A N 1
ATOM 899 C CA . ILE A 1 112 ? -1.912 -9.332 -13.052 1.00 93.94 112 ILE A CA 1
ATOM 900 C C . ILE A 1 112 ? -1.650 -9.099 -14.534 1.00 93.94 112 ILE A C 1
ATOM 902 O O . ILE A 1 112 ? -1.490 -7.959 -14.964 1.00 93.94 112 ILE A O 1
ATOM 906 N N . ASP A 1 113 ? -1.523 -10.172 -15.312 1.00 77.12 113 ASP A N 1
ATOM 907 C CA . ASP A 1 113 ? -1.331 -10.019 -16.751 1.00 77.12 113 ASP A CA 1
ATOM 908 C C . ASP A 1 113 ? -2.554 -9.303 -17.345 1.00 77.12 113 ASP A C 1
ATOM 910 O O . ASP A 1 113 ? -3.708 -9.657 -17.079 1.00 77.12 113 ASP A O 1
ATOM 914 N N . ILE A 1 114 ? -2.296 -8.277 -18.155 1.00 60.97 114 ILE A N 1
ATOM 915 C CA . ILE A 1 114 ? -3.331 -7.611 -18.937 1.00 60.97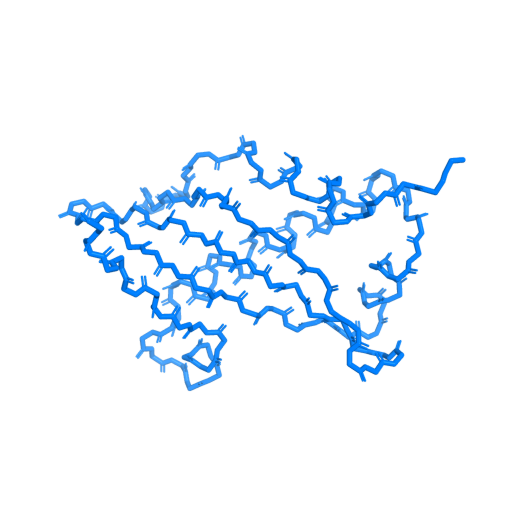 114 ILE A CA 1
ATOM 916 C C . ILE A 1 114 ? -3.697 -8.605 -20.038 1.00 60.97 114 ILE A C 1
ATOM 918 O O . ILE A 1 114 ? -2.967 -8.736 -21.019 1.00 60.97 114 ILE A O 1
ATOM 922 N N . SER A 1 115 ? -4.781 -9.367 -19.869 1.00 43.62 115 SER A N 1
ATOM 923 C CA . SER A 1 115 ? -5.337 -10.089 -21.015 1.00 43.62 115 SER A CA 1
ATOM 924 C C . SER A 1 115 ? -5.712 -9.037 -22.061 1.00 43.62 115 SER A C 1
ATOM 926 O O . SER A 1 115 ? -6.489 -8.137 -21.727 1.00 43.62 115 SER A O 1
ATOM 928 N N . PRO A 1 116 ? -5.156 -9.086 -23.285 1.00 43.12 116 PRO A N 1
ATOM 929 C CA . PRO A 1 116 ? -5.608 -8.199 -24.340 1.00 43.12 116 PRO A CA 1
ATOM 930 C C . PRO A 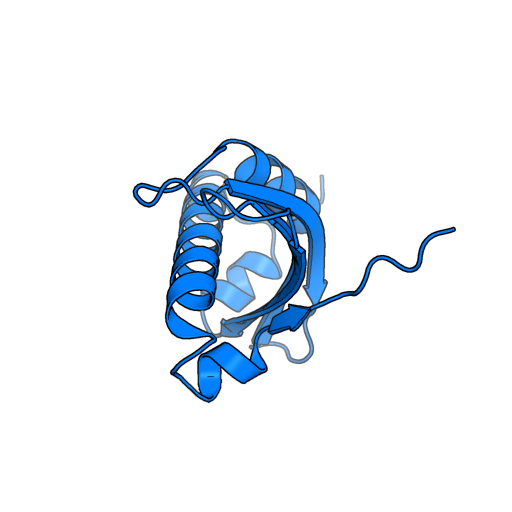1 116 ? -7.077 -8.540 -24.593 1.00 43.12 116 PRO A C 1
ATOM 932 O O . PRO A 1 116 ? -7.411 -9.688 -24.891 1.00 43.12 116 PRO A O 1
ATOM 935 N N . SER A 1 117 ? -7.944 -7.560 -24.347 1.00 41.25 117 SER A N 1
ATOM 936 C CA . SER A 1 117 ? -9.348 -7.616 -24.757 1.00 41.25 117 SER A CA 1
ATOM 937 C C . SER A 1 117 ? -9.449 -7.457 -26.268 1.00 41.25 117 SER A C 1
ATOM 939 O O . SER A 1 117 ? -8.617 -6.702 -26.823 1.00 41.25 117 SER A O 1
#

Foldseek 3Di:
DFDQLQVLLLVLLQPDAADPQRKGWHWPGWDWDPPDQFKIWIWTFIFIDGPPDDTFTKIFIDIDGDPLSVCNVGPHPPVVSNVVSVVVVVVVVVLVVCCVPDPVSVVGMDTDDDPDD

Organism: NCBI:txid1544741

Radius of gyration: 14.4 Å; chains: 1; bounding box: 36×28×41 Å

pLDDT: mean 88.78, std 12.05, range [39.84, 98.0]

Secondary structure (DSSP, 8-state):
----HHHHHHHHHTT----TT--EEEEEEEEEEEEETTEEEEEEEEEEE-TTS--EEEEEEEEEEHHHHHHHTS---HHHHHHHHHHHHHHHHHHHHHTTT-HHHHHHEEE------